Protein AF-A0A101LDD2-F1 (afdb_monomer_lite)

Radius of gyration: 22.94 Å; chains: 1; bounding box: 58×26×70 Å

Structure (mmCIF, N/CA/C/O backbone):
data_AF-A0A101LDD2-F1
#
_entry.id   AF-A0A101LDD2-F1
#
loop_
_atom_site.group_PDB
_atom_site.id
_atom_site.type_symbol
_atom_site.label_atom_id
_atom_site.label_alt_id
_atom_site.label_comp_id
_atom_site.label_asym_id
_atom_site.label_entity_id
_atom_site.label_seq_id
_atom_site.pdbx_PDB_ins_code
_atom_site.Cartn_x
_atom_site.Cartn_y
_atom_site.Cartn_z
_atom_site.occupancy
_atom_site.B_iso_or_equiv
_atom_site.auth_seq_id
_atom_site.aut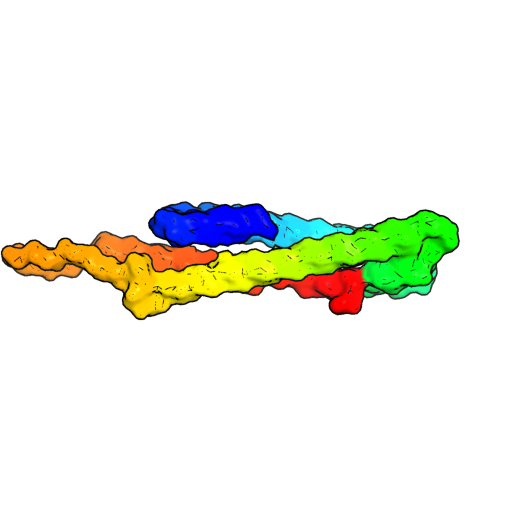h_comp_id
_atom_site.auth_asym_id
_atom_site.auth_atom_id
_atom_site.pdbx_PDB_model_num
ATOM 1 N N . MET A 1 1 ? 2.113 4.280 -4.683 1.00 91.19 1 MET A N 1
ATOM 2 C CA . MET A 1 1 ? 1.487 4.496 -6.006 1.00 91.19 1 MET A CA 1
ATOM 3 C C . MET A 1 1 ? 2.409 5.200 -6.980 1.00 91.19 1 MET A C 1
ATOM 5 O O . MET A 1 1 ? 3.033 4.509 -7.766 1.00 91.19 1 MET A O 1
ATOM 9 N N . PHE A 1 2 ? 2.561 6.526 -6.896 1.00 96.56 2 PHE A N 1
ATOM 10 C CA . PHE A 1 2 ? 3.283 7.320 -7.901 1.00 96.56 2 PHE A CA 1
ATOM 11 C C . PHE A 1 2 ? 4.659 6.755 -8.296 1.00 96.56 2 PHE A C 1
ATOM 13 O O . PHE A 1 2 ? 4.911 6.565 -9.475 1.00 96.56 2 PHE A O 1
ATOM 20 N N . ARG A 1 3 ? 5.521 6.398 -7.332 1.00 97.69 3 ARG A N 1
ATOM 21 C CA . ARG A 1 3 ? 6.857 5.846 -7.640 1.00 97.69 3 ARG A CA 1
ATOM 22 C C . ARG A 1 3 ? 6.825 4.528 -8.421 1.00 97.69 3 ARG A C 1
ATOM 24 O O . ARG A 1 3 ? 7.625 4.361 -9.334 1.00 97.69 3 ARG A O 1
ATOM 31 N N . LEU A 1 4 ? 5.893 3.629 -8.097 1.00 97.56 4 LEU A N 1
ATOM 32 C CA . LEU A 1 4 ? 5.715 2.367 -8.827 1.00 97.56 4 LEU A CA 1
ATOM 33 C C . LEU A 1 4 ? 5.259 2.630 -10.265 1.00 97.56 4 LEU A C 1
ATOM 35 O O . LEU A 1 4 ? 5.775 2.025 -11.200 1.00 97.56 4 LEU A O 1
ATOM 39 N N . GLU A 1 5 ? 4.332 3.571 -10.447 1.00 97.81 5 GLU A N 1
ATOM 40 C CA . GLU A 1 5 ? 3.839 3.933 -11.775 1.00 97.81 5 GLU A CA 1
ATOM 41 C C . GLU A 1 5 ? 4.922 4.614 -12.616 1.00 97.81 5 GLU A C 1
ATOM 43 O O . GLU A 1 5 ? 5.142 4.238 -13.762 1.00 97.81 5 GLU A O 1
ATOM 48 N N . THR A 1 6 ? 5.677 5.545 -12.033 1.00 97.81 6 THR A N 1
ATOM 49 C CA . THR A 1 6 ? 6.820 6.182 -12.696 1.00 97.81 6 THR A CA 1
ATOM 50 C C . THR A 1 6 ? 7.866 5.150 -13.124 1.00 97.81 6 THR A C 1
ATOM 52 O O . THR A 1 6 ? 8.309 5.174 -14.272 1.00 97.81 6 THR A O 1
ATOM 55 N N . GLN A 1 7 ? 8.221 4.196 -12.255 1.00 97.88 7 GLN A N 1
ATOM 56 C CA . GLN A 1 7 ? 9.119 3.092 -12.616 1.00 97.88 7 GLN A CA 1
ATOM 57 C C . GLN A 1 7 ? 8.564 2.280 -13.795 1.00 97.88 7 GLN A C 1
ATOM 59 O O . GLN A 1 7 ? 9.285 2.021 -14.761 1.00 97.88 7 GLN A O 1
ATOM 64 N N . ARG A 1 8 ? 7.278 1.912 -13.751 1.00 96.88 8 ARG A N 1
ATOM 65 C CA . ARG A 1 8 ? 6.610 1.176 -14.831 1.00 96.88 8 ARG A CA 1
ATOM 66 C C . ARG A 1 8 ? 6.641 1.948 -16.151 1.00 96.88 8 ARG A C 1
ATOM 68 O O . ARG A 1 8 ? 6.917 1.355 -17.190 1.00 96.88 8 ARG A O 1
ATOM 75 N N . LEU A 1 9 ? 6.400 3.256 -16.127 1.00 97.12 9 LEU A N 1
ATOM 76 C CA . LEU A 1 9 ? 6.443 4.105 -17.318 1.00 97.12 9 LEU A CA 1
ATOM 77 C C . LEU A 1 9 ? 7.858 4.219 -17.897 1.00 97.12 9 LEU A C 1
ATOM 79 O O . LEU A 1 9 ? 8.013 4.145 -19.115 1.00 97.12 9 LEU A O 1
ATOM 83 N N . HIS A 1 10 ? 8.898 4.316 -17.061 1.00 96.56 10 HIS A N 1
ATOM 84 C CA . HIS A 1 10 ? 10.285 4.247 -17.538 1.00 96.56 10 HIS A CA 1
ATOM 85 C C . HIS A 1 10 ? 10.580 2.914 -18.226 1.00 96.56 10 HIS A C 1
ATOM 87 O O . HIS A 1 10 ? 11.161 2.898 -19.310 1.00 96.56 10 HIS A O 1
ATOM 93 N N . VAL A 1 11 ? 10.136 1.810 -17.628 1.00 95.38 11 VAL A N 1
ATOM 94 C CA . VAL A 1 11 ? 10.270 0.471 -18.204 1.00 95.38 11 VAL A CA 1
ATOM 95 C C . VAL A 1 11 ? 9.569 0.369 -19.563 1.00 95.38 11 VAL A C 1
ATOM 97 O O . VAL A 1 11 ? 10.185 -0.070 -20.532 1.00 95.38 11 VAL A O 1
ATOM 100 N N . LEU A 1 12 ? 8.312 0.809 -19.664 1.00 95.31 12 LEU A N 1
ATOM 101 C CA . LEU A 1 12 ? 7.542 0.762 -20.912 1.00 95.31 12 LEU A CA 1
ATOM 102 C C . LEU A 1 12 ? 8.122 1.660 -22.009 1.00 95.31 12 LEU A C 1
ATOM 104 O O . LEU A 1 12 ? 8.023 1.330 -23.186 1.00 95.31 12 LEU A O 1
ATOM 108 N N . ALA A 1 13 ? 8.758 2.766 -21.627 1.00 94.62 13 ALA A N 1
ATOM 109 C CA . ALA A 1 13 ? 9.464 3.652 -22.544 1.00 94.62 13 ALA A CA 1
ATOM 110 C C . ALA A 1 13 ? 10.854 3.127 -22.964 1.00 94.62 13 ALA A C 1
ATOM 112 O O . ALA A 1 13 ? 11.564 3.820 -23.687 1.00 94.62 13 ALA A O 1
ATOM 113 N N . GLY A 1 14 ? 11.276 1.944 -22.497 1.00 92.81 14 GLY A N 1
ATOM 114 C CA . GLY A 1 14 ? 12.600 1.377 -22.785 1.00 92.81 14 GLY A CA 1
ATOM 115 C C . GLY A 1 14 ? 13.755 2.080 -22.062 1.00 92.81 14 GLY A C 1
ATOM 116 O O . GLY A 1 14 ? 14.919 1.831 -22.361 1.00 92.81 14 GLY A O 1
ATOM 117 N N . ASN A 1 15 ? 13.455 2.935 -21.085 1.00 94.19 15 ASN A N 1
ATOM 118 C CA . ASN A 1 15 ? 14.419 3.758 -20.362 1.00 94.19 15 ASN A CA 1
ATOM 119 C C . ASN A 1 15 ? 15.088 2.993 -19.204 1.00 94.19 15 ASN A C 1
ATOM 121 O O . ASN A 1 15 ? 15.067 3.428 -18.047 1.00 94.19 15 ASN A O 1
ATOM 125 N N . LEU A 1 16 ? 15.659 1.826 -19.505 1.00 92.12 16 LEU A N 1
ATOM 126 C CA . LEU A 1 16 ? 16.139 0.874 -18.500 1.00 92.12 16 LEU A CA 1
ATOM 127 C C . LEU A 1 16 ? 17.377 1.359 -17.728 1.00 92.12 16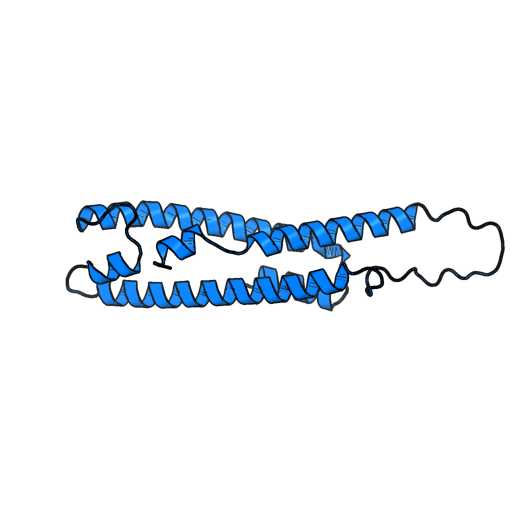 LEU A C 1
ATOM 129 O O . LEU A 1 16 ? 17.620 0.905 -16.613 1.00 92.12 16 LEU A O 1
ATOM 133 N N . GLN A 1 17 ? 18.116 2.337 -18.256 1.00 90.19 17 GLN A N 1
ATOM 134 C CA . GLN A 1 17 ? 19.226 2.993 -17.557 1.00 90.19 17 GLN A CA 1
ATOM 135 C C . GLN A 1 17 ? 18.803 3.683 -16.245 1.00 90.19 17 GLN A C 1
ATOM 137 O O . GLN A 1 17 ? 19.622 3.849 -15.346 1.00 90.19 17 GLN A O 1
ATOM 142 N N . TRP A 1 18 ? 17.522 4.054 -16.098 1.00 95.12 18 TRP A N 1
ATOM 143 C CA . TRP A 1 18 ? 16.983 4.668 -14.875 1.00 95.12 18 TRP A CA 1
ATOM 144 C C . TRP A 1 18 ? 16.413 3.647 -13.881 1.00 95.12 18 TRP A C 1
ATOM 146 O O . TRP A 1 18 ? 15.896 4.026 -12.825 1.00 95.12 18 TRP A O 1
ATOM 156 N N . LEU A 1 19 ? 16.479 2.349 -14.193 1.00 95.12 19 LEU A N 1
ATOM 157 C CA . LEU A 1 19 ? 15.815 1.318 -13.400 1.00 95.12 19 LEU A CA 1
ATOM 158 C C . LEU A 1 19 ? 16.381 1.220 -11.979 1.00 95.12 19 LEU A C 1
ATOM 160 O O . LEU A 1 19 ? 15.616 1.104 -11.023 1.00 95.12 19 LEU A O 1
ATOM 164 N N . SER A 1 20 ? 17.700 1.332 -11.809 1.00 95.25 20 SER A N 1
ATOM 165 C CA . SER A 1 20 ? 18.333 1.295 -10.483 1.00 95.25 20 SER A CA 1
ATOM 166 C C . SER A 1 20 ? 17.887 2.476 -9.615 1.00 95.25 20 SER A C 1
ATOM 168 O O . SER A 1 20 ? 17.558 2.290 -8.445 1.00 95.25 20 SER A O 1
ATOM 170 N N . PHE A 1 21 ? 17.812 3.674 -10.203 1.00 96.94 21 PHE A N 1
ATOM 171 C CA . PHE A 1 21 ? 17.378 4.891 -9.514 1.00 96.94 21 PHE A CA 1
ATOM 172 C C . PHE A 1 21 ? 15.904 4.813 -9.105 1.00 96.94 21 PHE A C 1
ATOM 174 O O . PHE A 1 21 ? 15.571 4.964 -7.933 1.00 96.94 21 PHE A O 1
ATOM 181 N N . THR A 1 22 ? 15.022 4.497 -10.054 1.00 97.38 22 THR A N 1
ATOM 182 C CA . THR A 1 22 ? 13.579 4.375 -9.787 1.00 97.38 22 THR A CA 1
ATOM 183 C C . THR A 1 22 ? 13.268 3.263 -8.781 1.00 97.38 22 THR A C 1
ATOM 185 O O . THR A 1 22 ? 12.378 3.425 -7.950 1.00 97.38 22 THR A O 1
ATOM 188 N N . SER A 1 23 ? 14.043 2.172 -8.776 1.00 97.12 23 SER A N 1
ATOM 189 C CA . SER A 1 23 ? 13.937 1.123 -7.751 1.00 97.12 23 SER A CA 1
ATOM 190 C C . SER A 1 23 ? 14.304 1.637 -6.358 1.00 97.12 23 SER A C 1
ATOM 192 O O . SER A 1 23 ? 13.587 1.355 -5.402 1.00 97.12 23 SER A O 1
ATOM 194 N N . ALA A 1 24 ? 15.378 2.421 -6.234 1.00 97.62 24 ALA A N 1
ATOM 195 C CA . ALA A 1 24 ? 15.773 3.018 -4.958 1.00 97.62 24 ALA A CA 1
ATOM 196 C C . ALA A 1 24 ? 14.720 4.013 -4.432 1.00 97.62 24 ALA A C 1
ATOM 198 O O . ALA A 1 24 ? 14.456 4.057 -3.232 1.00 97.62 24 ALA A O 1
ATOM 199 N N . GLU A 1 25 ? 14.064 4.775 -5.313 1.00 98.25 25 GLU A N 1
ATOM 200 C CA . GLU A 1 25 ? 12.971 5.667 -4.910 1.00 98.25 25 GLU A CA 1
ATOM 201 C C . GLU A 1 25 ? 11.741 4.906 -4.395 1.00 98.25 25 GLU A C 1
ATOM 203 O O . GLU A 1 25 ? 11.106 5.343 -3.433 1.00 98.25 25 GLU A O 1
ATOM 208 N N . VAL A 1 26 ? 11.390 3.776 -5.021 1.00 97.81 26 VAL A N 1
ATOM 209 C CA . VAL A 1 26 ? 10.318 2.896 -4.527 1.00 97.81 26 VAL A CA 1
ATOM 210 C C . VAL A 1 26 ? 10.695 2.338 -3.156 1.00 97.81 26 VAL A C 1
ATOM 212 O O . VAL A 1 26 ? 9.897 2.435 -2.227 1.00 97.81 26 VAL A O 1
ATOM 215 N N . GLU A 1 27 ? 11.912 1.811 -3.013 1.00 96.94 27 GLU A N 1
ATOM 216 C CA . GLU A 1 27 ? 12.433 1.259 -1.758 1.00 96.94 27 GLU A CA 1
ATOM 217 C C . GLU A 1 27 ? 12.370 2.283 -0.613 1.00 96.94 27 GLU A C 1
ATOM 219 O O . GLU A 1 27 ? 11.776 2.000 0.427 1.00 96.94 27 GLU A O 1
ATOM 224 N N . ALA A 1 28 ? 12.853 3.508 -0.839 1.00 97.50 28 ALA A N 1
ATOM 225 C CA . ALA A 1 28 ? 12.826 4.577 0.159 1.00 97.50 28 ALA A CA 1
ATOM 226 C C . ALA A 1 28 ? 11.400 4.935 0.621 1.00 97.50 28 ALA A C 1
ATOM 228 O O . ALA A 1 28 ? 11.159 5.179 1.806 1.00 97.50 28 ALA A O 1
ATOM 229 N N . VAL A 1 29 ? 10.429 4.954 -0.299 1.00 96.75 29 VAL A N 1
ATOM 230 C CA . VAL A 1 29 ? 9.024 5.213 0.050 1.00 96.75 29 VAL A CA 1
ATOM 231 C C . VAL A 1 29 ? 8.413 4.038 0.816 1.00 96.75 29 VAL A C 1
ATOM 233 O O . VAL A 1 29 ? 7.661 4.272 1.761 1.00 96.75 29 VAL A O 1
ATOM 236 N N . LEU A 1 30 ? 8.732 2.793 0.449 1.00 95.19 30 LEU A N 1
ATOM 237 C CA . LEU A 1 30 ? 8.256 1.605 1.165 1.00 95.19 30 LEU A CA 1
ATOM 238 C C . LEU A 1 30 ? 8.820 1.531 2.591 1.00 95.19 30 LEU A C 1
ATOM 240 O O . LEU A 1 30 ? 8.085 1.191 3.518 1.00 95.19 30 LEU A O 1
ATOM 244 N N . ASP A 1 31 ? 10.089 1.892 2.786 1.00 95.12 31 ASP A N 1
ATOM 245 C CA . ASP A 1 31 ? 10.700 1.957 4.115 1.00 95.12 31 ASP A CA 1
ATOM 246 C C . ASP A 1 31 ? 10.043 3.035 4.984 1.00 95.12 31 ASP A C 1
ATOM 248 O O . ASP A 1 31 ? 9.690 2.770 6.137 1.00 95.12 31 ASP A O 1
ATOM 252 N N . ARG A 1 32 ? 9.779 4.220 4.417 1.00 95.19 32 ARG A N 1
ATOM 253 C CA . ARG A 1 32 ? 9.028 5.266 5.119 1.00 95.19 32 ARG A CA 1
ATOM 254 C C . ARG A 1 32 ? 7.616 4.806 5.472 1.00 95.19 32 ARG A C 1
ATOM 256 O O . ARG A 1 32 ? 7.191 4.984 6.606 1.00 95.19 32 ARG A O 1
ATOM 263 N N . LEU A 1 33 ? 6.902 4.175 4.541 1.00 93.69 33 LEU A N 1
ATOM 264 C CA . LEU A 1 33 ? 5.552 3.664 4.790 1.00 93.69 33 LEU A CA 1
ATOM 265 C C . LEU A 1 33 ? 5.528 2.660 5.951 1.00 93.69 33 LEU A C 1
ATOM 267 O O . LEU A 1 33 ? 4.645 2.734 6.805 1.00 93.69 33 LEU A O 1
ATOM 271 N N . ARG A 1 34 ? 6.516 1.760 6.014 1.00 93.62 34 ARG A N 1
ATOM 272 C CA . ARG A 1 34 ? 6.653 0.800 7.114 1.00 93.62 34 ARG A CA 1
ATOM 273 C C . ARG A 1 34 ? 6.887 1.498 8.454 1.00 93.62 34 ARG A C 1
ATOM 275 O O . ARG A 1 34 ? 6.291 1.095 9.450 1.00 93.62 34 ARG A O 1
ATOM 282 N N . PHE A 1 35 ? 7.737 2.523 8.482 1.00 95.19 35 PHE A N 1
ATOM 283 C CA . PHE A 1 35 ? 7.986 3.313 9.688 1.00 95.19 35 PHE A CA 1
ATOM 284 C C . PHE A 1 35 ? 6.712 4.016 10.180 1.00 95.19 35 PHE A C 1
ATOM 286 O O . PHE A 1 35 ? 6.341 3.865 11.340 1.00 95.19 35 PHE A O 1
ATOM 293 N N . GLU A 1 36 ? 5.994 4.704 9.290 1.00 95.44 36 GLU A N 1
ATOM 294 C CA . GLU A 1 36 ? 4.746 5.404 9.632 1.00 95.44 36 GLU A CA 1
ATOM 295 C C . GLU A 1 36 ? 3.648 4.435 10.102 1.00 95.44 36 GLU A C 1
ATOM 297 O O . GLU A 1 36 ? 2.860 4.758 10.990 1.00 95.44 36 GLU A O 1
ATOM 302 N N . ALA A 1 37 ? 3.584 3.231 9.522 1.00 92.94 37 ALA A N 1
ATOM 303 C CA . ALA A 1 37 ? 2.656 2.196 9.969 1.00 92.94 37 ALA A CA 1
ATOM 304 C C . ALA A 1 37 ? 2.974 1.731 11.400 1.00 92.94 37 ALA A C 1
ATOM 306 O O . ALA A 1 37 ? 2.064 1.631 12.216 1.00 92.94 37 ALA A O 1
ATOM 307 N N . LEU A 1 38 ? 4.254 1.507 11.717 1.00 93.69 38 LEU A N 1
ATOM 308 C CA . LEU A 1 38 ? 4.693 1.135 13.065 1.00 93.69 38 LEU A CA 1
ATOM 309 C C . LEU A 1 38 ? 4.412 2.240 14.088 1.00 93.69 38 LEU A C 1
ATOM 311 O O . LEU A 1 38 ? 3.865 1.949 15.148 1.00 93.69 38 LEU A O 1
ATOM 315 N N . ALA A 1 39 ? 4.742 3.493 13.763 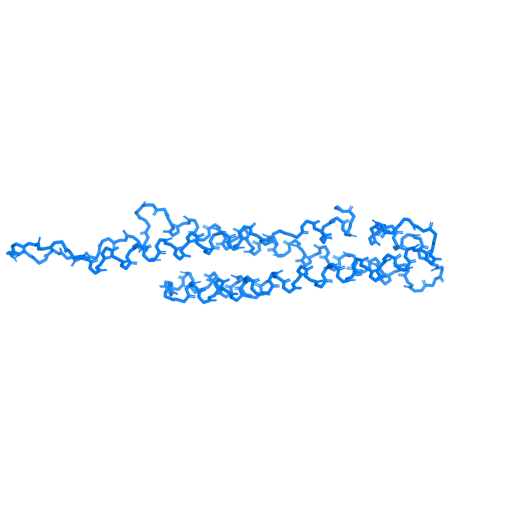1.00 95.31 39 ALA A N 1
ATOM 316 C CA . ALA A 1 39 ? 4.468 4.635 14.633 1.00 95.31 39 ALA A CA 1
ATOM 317 C C . ALA A 1 39 ? 2.968 4.736 14.944 1.00 95.31 39 ALA A C 1
ATOM 319 O O . ALA A 1 39 ? 2.575 4.804 16.104 1.00 95.31 39 ALA A O 1
ATOM 320 N N . ARG A 1 40 ? 2.114 4.615 13.922 1.00 94.88 40 ARG A N 1
ATOM 321 C CA . ARG A 1 40 ? 0.658 4.615 14.104 1.00 94.88 40 ARG A CA 1
ATOM 322 C C . ARG A 1 40 ? 0.165 3.477 14.992 1.00 94.88 40 ARG A C 1
ATOM 324 O O . ARG A 1 40 ? -0.743 3.704 15.787 1.00 94.88 40 ARG A O 1
ATOM 331 N N . SER A 1 41 ? 0.727 2.274 14.866 1.00 93.69 41 SER A N 1
ATOM 332 C CA . SER A 1 41 ? 0.371 1.156 15.746 1.00 93.69 41 SER A CA 1
ATOM 333 C C . SER A 1 41 ? 0.713 1.450 17.208 1.00 93.69 41 SER A C 1
ATOM 335 O O . SER A 1 41 ? -0.077 1.110 18.080 1.00 93.69 41 SER A O 1
ATOM 337 N N . VAL A 1 42 ? 1.838 2.122 17.481 1.00 94.88 42 VAL A N 1
ATOM 338 C CA . VAL A 1 42 ? 2.211 2.545 18.843 1.00 94.88 42 VAL A CA 1
ATOM 339 C C . VAL A 1 42 ? 1.231 3.586 19.389 1.00 94.88 42 VAL A C 1
ATOM 341 O O . VAL A 1 42 ? 0.718 3.410 20.489 1.00 94.88 42 VAL A O 1
ATOM 344 N N . GLU A 1 43 ? 0.912 4.622 18.612 1.00 95.75 43 GLU A N 1
ATOM 345 C CA . GLU A 1 43 ? -0.053 5.650 19.034 1.00 95.75 43 GLU A CA 1
ATOM 346 C C . GLU A 1 43 ? -1.455 5.060 19.258 1.00 95.75 43 GLU A C 1
ATOM 348 O O . GLU A 1 43 ? -2.136 5.363 20.235 1.00 95.75 43 GLU A O 1
ATOM 353 N N . SER A 1 44 ? -1.875 4.141 18.386 1.00 96.12 44 SER A N 1
ATOM 354 C CA . SER A 1 44 ? -3.173 3.469 18.515 1.00 96.12 44 SER A CA 1
ATOM 355 C C . SER A 1 44 ? -3.241 2.562 19.741 1.00 96.12 44 SER A C 1
ATOM 357 O O . SER A 1 44 ? -4.312 2.421 20.321 1.00 96.12 44 SER A O 1
ATOM 359 N N . ALA A 1 45 ? -2.118 1.976 20.167 1.00 96.44 45 ALA A N 1
ATOM 360 C CA . ALA A 1 45 ? -2.060 1.162 21.377 1.00 96.44 45 ALA A CA 1
ATOM 361 C C . ALA A 1 45 ? -2.334 1.985 22.647 1.00 96.44 45 ALA A C 1
ATOM 363 O O . ALA A 1 45 ? -2.937 1.467 23.587 1.00 96.44 45 ALA A O 1
ATOM 364 N N . ALA A 1 46 ? -1.934 3.263 22.674 1.00 96.50 46 ALA A N 1
ATOM 365 C CA . ALA A 1 46 ? -2.260 4.162 23.780 1.00 96.50 46 ALA A CA 1
ATOM 366 C C . ALA A 1 46 ? -3.775 4.410 23.859 1.00 96.50 46 ALA A C 1
ATOM 368 O O . ALA A 1 46 ? -4.373 4.228 24.918 1.00 96.50 46 ALA A O 1
ATOM 369 N N . VAL A 1 47 ? -4.410 4.704 22.720 1.00 96.69 47 VAL A N 1
ATOM 370 C CA . VAL A 1 47 ? -5.872 4.871 22.629 1.00 96.69 47 VAL A CA 1
ATOM 371 C C . VAL A 1 47 ? -6.607 3.574 22.981 1.00 96.69 47 VAL A C 1
ATOM 373 O O . VAL A 1 47 ? -7.586 3.594 23.722 1.00 96.69 47 VAL A O 1
ATOM 376 N N . ALA A 1 48 ? -6.110 2.427 22.509 1.00 97.31 48 ALA A N 1
ATOM 377 C CA . ALA A 1 48 ? -6.655 1.118 22.854 1.00 97.31 48 ALA A CA 1
ATOM 378 C C . ALA A 1 48 ? -6.669 0.905 24.374 1.00 97.31 48 ALA A C 1
ATOM 380 O O . ALA A 1 48 ? -7.693 0.507 24.925 1.00 97.31 48 ALA A O 1
ATOM 381 N N . ALA A 1 49 ? -5.567 1.227 25.057 1.00 97.25 49 ALA A N 1
ATOM 382 C CA . ALA A 1 49 ? -5.471 1.113 26.507 1.00 97.25 49 ALA A CA 1
ATOM 383 C C . ALA A 1 49 ? -6.456 2.046 27.232 1.00 97.25 49 ALA A C 1
ATOM 385 O O . ALA A 1 49 ? -7.113 1.612 28.179 1.00 97.25 49 ALA A O 1
ATOM 386 N N . GLU A 1 50 ? -6.608 3.292 26.771 1.00 96.38 50 GLU A N 1
ATOM 387 C CA . GLU A 1 50 ? -7.594 4.240 27.315 1.00 96.38 50 GLU A CA 1
ATOM 388 C C . GLU A 1 50 ? -9.034 3.730 27.179 1.00 96.38 50 GLU A C 1
ATOM 390 O O . GLU A 1 50 ? -9.868 3.979 28.050 1.00 96.38 50 GLU A O 1
ATOM 395 N N . TRP A 1 51 ? -9.328 2.990 26.109 1.0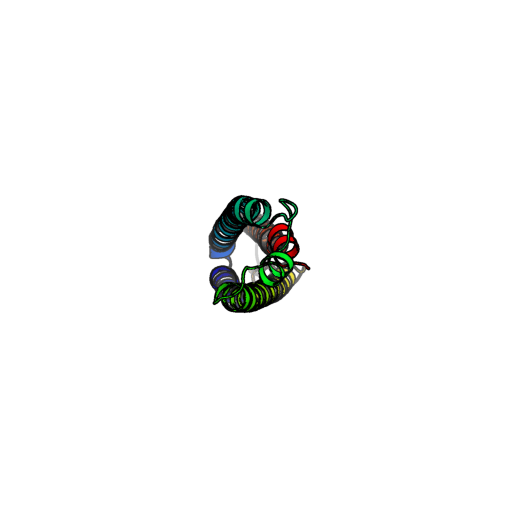0 96.44 51 TRP A N 1
ATOM 396 C CA . TRP A 1 51 ? -10.651 2.417 25.846 1.00 96.44 51 TRP A CA 1
ATOM 397 C C . TRP A 1 51 ? -10.811 0.978 26.362 1.00 96.44 51 TRP A C 1
ATOM 399 O O . TRP A 1 51 ? -11.841 0.350 26.128 1.00 96.44 51 TRP A O 1
ATOM 409 N N . GLY A 1 52 ? -9.824 0.447 27.093 1.00 96.62 52 GLY A N 1
ATOM 410 C CA . GLY A 1 52 ? -9.884 -0.887 27.700 1.00 96.62 52 GLY A CA 1
ATOM 411 C C . GLY A 1 52 ? -9.724 -2.054 26.717 1.00 96.62 52 GLY A C 1
ATOM 412 O O . GLY A 1 52 ? -10.126 -3.176 27.027 1.00 96.62 52 GLY A O 1
ATOM 413 N N . LEU A 1 53 ? -9.146 -1.811 25.542 1.00 97.69 53 LEU A N 1
ATOM 414 C CA . LEU A 1 53 ? -8.837 -2.816 24.528 1.00 97.69 53 LEU A CA 1
ATOM 415 C C . LEU A 1 53 ? -7.389 -3.334 24.649 1.00 97.69 53 LEU A C 1
ATOM 417 O O . LEU A 1 53 ? -6.532 -2.679 25.248 1.00 97.69 53 LEU A O 1
ATOM 421 N N . PRO A 1 54 ? -7.070 -4.500 24.051 1.00 96.56 54 PRO A N 1
ATOM 422 C CA . PRO A 1 54 ? -5.688 -4.951 23.901 1.00 96.56 54 PRO A CA 1
ATOM 423 C C . PRO A 1 54 ? -4.839 -3.940 23.115 1.00 96.56 54 PRO A C 1
ATOM 425 O O . PRO A 1 54 ? -5.316 -3.341 22.157 1.00 96.56 54 PRO A O 1
ATOM 428 N N . ALA A 1 55 ? -3.550 -3.812 23.443 1.00 95.19 55 ALA A N 1
ATOM 429 C CA . ALA A 1 55 ? -2.626 -2.897 22.753 1.00 95.19 55 ALA A CA 1
ATOM 430 C C . ALA A 1 55 ? -2.507 -3.165 21.238 1.00 95.19 55 ALA A C 1
ATOM 432 O O . ALA A 1 55 ? -2.203 -2.270 20.457 1.00 95.19 55 ALA A O 1
ATOM 433 N N . GLN A 1 56 ? -2.746 -4.408 20.827 1.00 93.94 56 GLN A N 1
ATOM 434 C CA . GLN A 1 56 ? -2.746 -4.865 19.442 1.00 93.94 56 GLN A CA 1
ATOM 435 C C . GLN A 1 56 ? -4.116 -4.753 18.752 1.00 93.94 56 GLN A C 1
ATOM 437 O O . GLN A 1 56 ? -4.288 -5.355 17.691 1.00 93.94 56 GLN A O 1
ATOM 442 N N . ALA A 1 57 ? -5.082 -4.050 19.355 1.00 97.00 57 ALA A N 1
ATOM 443 C CA . ALA A 1 57 ? -6.402 -3.862 18.769 1.00 97.00 57 ALA A CA 1
ATOM 444 C C . ALA A 1 57 ? -6.296 -3.217 17.383 1.00 97.00 57 ALA A C 1
ATOM 446 O O . ALA A 1 57 ? -5.583 -2.229 17.176 1.00 97.00 57 ALA A O 1
ATOM 447 N N . ALA A 1 58 ? -7.002 -3.801 16.425 1.00 96.94 58 ALA A N 1
ATOM 448 C CA . ALA A 1 58 ? -7.047 -3.310 15.062 1.00 96.94 58 ALA A CA 1
ATOM 449 C C . ALA A 1 58 ? -7.962 -2.077 14.947 1.00 96.94 58 ALA A C 1
ATOM 451 O O . ALA A 1 58 ? -8.819 -1.814 15.790 1.00 96.94 58 ALA A O 1
ATOM 452 N N . LEU A 1 59 ? -7.801 -1.299 13.877 1.00 97.06 59 LEU A N 1
ATOM 453 C CA . LEU A 1 59 ? -8.536 -0.052 13.661 1.00 97.06 59 LEU A CA 1
ATOM 454 C C . LEU A 1 59 ? -10.056 -0.263 13.578 1.00 97.06 59 LEU A C 1
ATOM 456 O O . LEU A 1 59 ? -10.818 0.599 14.004 1.00 97.06 59 LEU A O 1
ATOM 460 N N . ASN A 1 60 ? -10.509 -1.409 13.069 1.00 96.75 60 ASN A N 1
ATOM 461 C CA . ASN A 1 60 ? -11.925 -1.783 13.087 1.00 96.75 60 ASN A CA 1
ATOM 462 C C . ASN A 1 60 ? -12.450 -2.024 14.512 1.00 96.75 60 ASN A C 1
ATOM 464 O O . ASN A 1 60 ? -13.584 -1.659 14.809 1.00 96.75 60 ASN A O 1
ATOM 468 N N . GLU A 1 61 ? -11.637 -2.608 15.392 1.00 97.50 61 GLU A N 1
ATOM 469 C CA . GLU A 1 61 ? -11.980 -2.821 16.802 1.00 97.50 61 GLU A CA 1
ATOM 470 C C . GLU A 1 61 ? -11.987 -1.490 17.562 1.00 97.50 61 GLU A C 1
ATOM 472 O O . GLU A 1 61 ? -12.908 -1.226 18.330 1.00 97.50 61 GLU A O 1
ATOM 477 N N . LEU A 1 62 ? -11.018 -0.612 17.279 1.00 97.31 62 LEU A N 1
ATOM 478 C CA . LEU A 1 62 ? -10.976 0.750 17.815 1.00 97.31 62 LEU A CA 1
ATOM 479 C C . LEU A 1 62 ? -12.198 1.566 17.385 1.00 97.31 62 LEU A C 1
ATOM 481 O O . LEU A 1 62 ? -12.823 2.203 18.225 1.00 97.31 62 LEU A O 1
ATOM 485 N N . ALA A 1 63 ? -12.581 1.518 16.108 1.00 96.88 63 ALA A N 1
ATOM 486 C CA . ALA A 1 63 ? -13.775 2.206 15.619 1.00 96.88 63 ALA A CA 1
ATOM 487 C C . ALA A 1 63 ? -15.054 1.713 16.320 1.00 96.88 63 ALA A C 1
ATOM 489 O O . ALA A 1 63 ? -15.920 2.517 16.653 1.00 96.88 63 ALA A O 1
ATOM 490 N N . ALA A 1 64 ? -15.156 0.406 16.587 1.00 95.69 64 ALA A N 1
ATOM 491 C CA . ALA A 1 64 ? -16.305 -0.188 17.271 1.00 95.69 64 ALA A CA 1
ATOM 492 C C . ALA A 1 64 ? -16.356 0.134 18.776 1.00 95.69 64 ALA A C 1
ATOM 494 O O . ALA A 1 64 ? -17.441 0.237 19.345 1.00 95.69 64 ALA A O 1
ATOM 495 N N . ALA A 1 65 ? -15.197 0.277 19.419 1.00 96.75 65 ALA A N 1
ATOM 496 C CA . ALA A 1 65 ? -15.077 0.609 20.838 1.00 96.75 65 ALA A CA 1
ATOM 497 C C . ALA A 1 65 ? -15.044 2.122 21.111 1.00 96.75 65 ALA A C 1
ATOM 499 O O . ALA A 1 65 ? -15.041 2.534 22.273 1.00 96.75 65 ALA A O 1
ATOM 500 N N . ALA A 1 66 ? -14.996 2.944 20.060 1.00 96.44 66 ALA A N 1
ATOM 501 C CA . ALA A 1 66 ? -14.903 4.386 20.189 1.00 96.44 66 ALA A CA 1
ATOM 502 C C . ALA A 1 66 ? -16.097 4.948 20.991 1.00 96.44 66 ALA A C 1
ATOM 504 O O . ALA A 1 66 ? -17.243 4.536 20.777 1.00 96.44 66 ALA A O 1
ATOM 505 N N . PRO A 1 67 ? -15.859 5.907 21.905 1.00 94.00 67 PRO A N 1
ATOM 506 C CA . PRO A 1 67 ? -16.926 6.540 22.669 1.00 94.00 67 PRO A CA 1
ATOM 507 C C . PRO A 1 67 ? -17.989 7.196 21.771 1.00 94.00 67 PRO A C 1
ATOM 509 O O . PRO A 1 67 ? -17.668 7.634 20.661 1.00 94.00 67 PRO A O 1
ATOM 512 N N . PRO A 1 68 ? -19.238 7.352 22.257 1.00 93.44 68 PRO A N 1
ATOM 513 C CA . PRO A 1 68 ? -20.283 8.051 21.517 1.00 93.44 68 PRO A CA 1
ATOM 514 C C . PRO A 1 68 ? -19.839 9.456 21.092 1.00 93.44 68 PRO A C 1
ATOM 516 O O . PRO A 1 68 ? -19.337 10.233 21.905 1.00 93.44 68 PRO A O 1
ATOM 519 N N . GLY A 1 69 ? -20.039 9.791 19.819 1.00 94.06 69 GLY A N 1
ATOM 520 C CA . GLY A 1 69 ? -19.588 11.049 19.229 1.00 94.06 69 GLY A CA 1
ATOM 521 C C . GLY A 1 69 ? -19.167 10.856 17.777 1.00 94.06 69 GLY A C 1
ATOM 522 O O . GLY A 1 69 ? -19.648 9.948 17.114 1.00 94.06 69 GLY A O 1
ATOM 523 N N . ALA A 1 70 ? -18.259 11.704 17.291 1.00 95.56 70 ALA A N 1
ATOM 524 C CA . ALA A 1 70 ? -17.795 11.672 15.900 1.00 95.56 70 ALA A CA 1
ATOM 525 C C . ALA A 1 70 ? -16.708 10.614 15.621 1.00 95.56 70 ALA A C 1
ATOM 527 O O . ALA A 1 70 ? -16.450 10.282 14.468 1.00 95.56 70 ALA A O 1
ATOM 528 N N . TRP A 1 71 ? -16.037 10.100 16.657 1.00 95.75 71 TRP A N 1
ATOM 529 C CA . TRP A 1 71 ? -14.888 9.204 16.498 1.00 95.75 71 TRP A CA 1
ATOM 530 C C . TRP A 1 71 ? -15.188 7.858 15.825 1.00 95.75 71 TRP A C 1
ATOM 532 O O . TRP A 1 71 ? -14.370 7.470 14.991 1.00 95.75 71 TRP A O 1
ATOM 542 N N . PRO A 1 72 ? -16.306 7.158 16.114 1.00 96.62 72 PRO A N 1
ATOM 543 C CA . PRO A 1 72 ? -16.641 5.917 15.415 1.00 96.62 72 PRO A CA 1
ATOM 544 C C . PRO A 1 72 ? -16.670 6.102 13.892 1.00 96.62 72 PRO A C 1
ATOM 546 O O . PRO A 1 72 ? -16.008 5.357 13.170 1.00 96.62 72 PRO A O 1
ATOM 549 N N . ASP A 1 73 ? -17.355 7.149 13.420 1.00 97.25 73 ASP A N 1
ATOM 550 C CA . ASP A 1 73 ? -17.495 7.449 11.991 1.00 97.25 73 ASP A CA 1
ATOM 551 C C . ASP A 1 73 ? -16.152 7.865 11.377 1.00 97.25 73 ASP A C 1
ATOM 553 O O . ASP A 1 73 ? -15.735 7.323 10.357 1.00 97.25 73 ASP A O 1
ATOM 557 N N . VAL A 1 74 ? -15.407 8.756 12.044 1.00 97.25 74 VAL A N 1
ATOM 558 C CA . VAL A 1 74 ? -14.084 9.196 11.570 1.00 97.25 74 VAL A CA 1
ATOM 559 C C . VAL A 1 74 ? -13.126 8.012 11.424 1.00 97.25 74 VAL A C 1
ATOM 561 O O . VAL A 1 74 ? -12.419 7.918 10.420 1.00 97.25 74 VAL A O 1
ATOM 564 N N . LEU A 1 75 ? -13.073 7.103 12.401 1.00 96.94 75 LEU A N 1
ATOM 565 C CA . LEU A 1 75 ? -12.188 5.937 12.342 1.00 96.94 75 LEU A CA 1
ATOM 566 C C . LEU A 1 75 ? -12.639 4.931 11.275 1.00 96.94 75 LEU A C 1
ATOM 568 O O . LEU A 1 75 ? -11.785 4.349 10.603 1.00 96.94 75 LEU A O 1
ATOM 572 N N . ALA A 1 76 ? -13.950 4.761 11.079 1.00 97.06 76 ALA A N 1
ATOM 573 C CA . ALA A 1 76 ? -14.503 3.921 10.020 1.00 97.06 76 ALA A CA 1
ATOM 574 C C . ALA A 1 76 ? -14.162 4.459 8.618 1.00 97.06 76 ALA A C 1
ATOM 576 O O . ALA A 1 76 ? -13.665 3.701 7.779 1.00 97.06 76 ALA A O 1
ATOM 577 N N . ASP A 1 77 ? -14.315 5.765 8.390 1.00 98.06 77 ASP A N 1
ATOM 578 C CA . ASP A 1 77 ? -13.946 6.420 7.128 1.00 98.06 77 ASP A CA 1
ATOM 579 C C . ASP A 1 77 ? -12.441 6.278 6.844 1.00 98.06 77 ASP A C 1
ATOM 581 O O . ASP A 1 77 ? -12.018 5.950 5.729 1.00 98.06 77 ASP A O 1
ATOM 585 N N . HIS A 1 78 ? -11.600 6.465 7.869 1.00 96.75 78 HIS A N 1
ATOM 586 C CA . HIS A 1 78 ? -10.154 6.266 7.742 1.00 96.75 78 HIS A CA 1
ATOM 587 C C . HIS A 1 78 ? -9.802 4.809 7.435 1.00 96.75 78 HIS A C 1
ATOM 589 O O . HIS A 1 78 ? -8.923 4.554 6.607 1.00 96.75 78 HIS A O 1
ATOM 595 N N . LEU A 1 79 ? -10.473 3.848 8.073 1.00 97.25 79 LEU A N 1
ATOM 596 C CA . LEU A 1 79 ? -10.291 2.425 7.804 1.00 97.25 79 LEU A CA 1
ATOM 597 C C . LEU A 1 79 ? -10.607 2.092 6.342 1.00 97.25 79 LEU A C 1
ATOM 599 O O . LEU A 1 79 ? -9.817 1.404 5.686 1.00 97.25 79 LEU A O 1
ATOM 603 N N . GLU A 1 80 ? -11.727 2.588 5.816 1.00 97.94 80 GLU A N 1
ATOM 604 C CA . GLU A 1 80 ? -12.097 2.391 4.416 1.00 97.94 80 GLU A CA 1
ATOM 605 C C . GLU A 1 80 ? -11.058 3.007 3.472 1.00 97.94 80 GLU A C 1
ATOM 607 O O . GLU A 1 80 ? -10.553 2.320 2.574 1.00 97.94 80 GLU A O 1
ATOM 612 N N . GLY A 1 81 ? -10.679 4.265 3.713 1.00 97.75 81 GLY A N 1
ATOM 613 C CA . GLY A 1 81 ? -9.679 4.972 2.916 1.00 97.75 81 GLY A CA 1
ATOM 614 C C . GLY A 1 81 ? -8.323 4.262 2.906 1.00 97.75 81 GLY A C 1
ATOM 615 O O . GLY A 1 81 ? -7.735 4.045 1.843 1.00 97.75 81 GLY A O 1
ATOM 616 N N . LEU A 1 82 ? -7.837 3.818 4.068 1.00 96.06 82 LEU A N 1
ATOM 617 C CA . LEU A 1 82 ? -6.572 3.087 4.187 1.00 96.06 82 LEU A CA 1
ATOM 618 C C . LEU A 1 82 ? -6.625 1.730 3.477 1.00 96.06 82 LEU A C 1
ATOM 620 O O . LEU A 1 82 ? -5.677 1.375 2.773 1.00 96.06 82 LEU A O 1
ATOM 624 N N . ARG A 1 83 ? -7.735 0.991 3.591 1.00 96.69 83 ARG A N 1
ATOM 625 C CA . ARG A 1 83 ? -7.937 -0.265 2.851 1.00 96.69 83 ARG A CA 1
ATOM 626 C C . ARG A 1 83 ? -7.973 -0.032 1.340 1.00 96.69 83 ARG A C 1
ATOM 628 O O . ARG A 1 83 ? -7.395 -0.817 0.589 1.00 96.69 83 ARG A O 1
ATOM 635 N N . ALA A 1 84 ? -8.618 1.039 0.878 1.00 97.06 84 ALA A N 1
ATOM 636 C CA . ALA A 1 84 ? -8.643 1.401 -0.537 1.00 97.06 84 ALA A CA 1
ATOM 637 C C . ALA A 1 84 ? -7.239 1.724 -1.068 1.00 97.06 84 ALA A C 1
ATOM 639 O O . ALA A 1 84 ? -6.840 1.194 -2.107 1.00 97.06 84 ALA A O 1
ATOM 640 N N . LEU A 1 85 ? -6.464 2.520 -0.328 1.00 95.69 85 LEU A N 1
ATOM 641 C CA . LEU A 1 85 ? -5.081 2.850 -0.676 1.00 95.69 85 LEU A CA 1
ATOM 642 C C . LEU A 1 85 ? -4.172 1.615 -0.690 1.00 95.69 85 LEU A C 1
ATOM 644 O O . LEU A 1 85 ? -3.332 1.491 -1.581 1.00 95.69 85 LEU A O 1
ATOM 648 N N . LEU A 1 86 ? -4.349 0.685 0.255 1.00 94.94 86 LEU A N 1
ATOM 649 C CA . LEU A 1 86 ? -3.581 -0.560 0.292 1.00 94.94 86 LEU A CA 1
ATOM 650 C C . LEU A 1 86 ? -3.877 -1.441 -0.931 1.00 94.94 86 LEU A C 1
ATOM 652 O O . LEU A 1 86 ? -2.948 -1.887 -1.599 1.00 94.94 86 LEU A O 1
ATOM 656 N N . ARG A 1 87 ? -5.155 -1.598 -1.305 1.00 95.50 87 ARG A N 1
ATOM 657 C CA . ARG A 1 87 ? -5.539 -2.321 -2.532 1.00 95.50 87 ARG A CA 1
ATOM 658 C C . ARG A 1 87 ? -4.931 -1.699 -3.787 1.00 95.50 87 ARG A C 1
ATOM 660 O O . ARG A 1 87 ? -4.468 -2.425 -4.664 1.00 95.50 87 ARG A O 1
ATOM 667 N N . GLN A 1 88 ? -4.932 -0.369 -3.874 1.00 96.25 88 GLN A N 1
ATOM 668 C CA . GLN A 1 88 ? -4.291 0.345 -4.977 1.00 96.25 88 GLN A CA 1
ATOM 669 C C . GLN A 1 88 ? -2.781 0.076 -5.004 1.00 96.25 88 GLN A C 1
ATOM 671 O O . GLN A 1 88 ? -2.239 -0.208 -6.071 1.00 96.25 88 GLN A O 1
ATOM 676 N N . LEU A 1 89 ? -2.104 0.119 -3.848 1.00 96.00 89 LEU A N 1
ATOM 677 C CA . LEU A 1 89 ? -0.674 -0.192 -3.738 1.00 96.00 89 LEU A CA 1
ATOM 678 C C . LEU A 1 89 ? -0.361 -1.588 -4.268 1.00 96.00 89 LEU A C 1
ATOM 680 O O . LEU A 1 89 ? 0.544 -1.729 -5.092 1.00 96.00 89 LEU A O 1
ATOM 684 N N . ASP A 1 90 ? -1.134 -2.583 -3.840 1.00 95.12 90 ASP A N 1
ATOM 685 C CA . ASP A 1 90 ? -0.960 -3.962 -4.282 1.00 95.12 90 ASP A CA 1
ATOM 686 C C . ASP A 1 90 ? -1.188 -4.103 -5.791 1.00 95.12 90 ASP A C 1
ATOM 688 O O . ASP A 1 90 ? -0.460 -4.833 -6.460 1.00 95.12 90 ASP A O 1
ATOM 692 N N . ASP A 1 91 ? -2.164 -3.392 -6.355 1.00 96.56 91 ASP A N 1
ATOM 693 C CA . ASP A 1 91 ? -2.435 -3.425 -7.792 1.00 96.56 91 ASP A CA 1
ATOM 694 C C . ASP A 1 91 ? -1.323 -2.791 -8.636 1.00 96.56 91 ASP A C 1
ATOM 696 O O . ASP A 1 91 ? -0.848 -3.397 -9.604 1.00 96.56 91 ASP A O 1
ATOM 700 N N . ALA A 1 92 ? -0.828 -1.620 -8.226 1.00 96.75 92 ALA A N 1
ATOM 701 C CA . ALA A 1 92 ? 0.320 -0.993 -8.875 1.00 96.75 92 ALA A CA 1
ATOM 702 C C . ALA A 1 92 ? 1.578 -1.861 -8.767 1.00 96.75 92 ALA A C 1
ATOM 704 O O . ALA A 1 92 ? 2.317 -1.991 -9.744 1.00 96.75 92 ALA A O 1
ATOM 705 N N . ALA A 1 93 ? 1.808 -2.488 -7.611 1.00 96.94 93 ALA A N 1
ATOM 706 C CA . ALA A 1 93 ? 2.932 -3.394 -7.417 1.00 96.94 93 ALA A CA 1
ATOM 707 C C . ALA A 1 93 ? 2.817 -4.629 -8.322 1.00 96.94 93 ALA A C 1
ATOM 709 O O . ALA A 1 93 ? 3.765 -4.944 -9.038 1.00 96.94 93 ALA A O 1
ATOM 710 N N . ARG A 1 94 ? 1.649 -5.287 -8.376 1.00 97.12 94 ARG A N 1
ATOM 711 C CA . ARG A 1 94 ? 1.412 -6.434 -9.272 1.00 97.12 94 ARG A CA 1
ATOM 712 C C . ARG A 1 94 ? 1.640 -6.076 -10.738 1.00 97.12 94 ARG A C 1
ATOM 714 O O . ARG A 1 94 ? 2.302 -6.824 -11.457 1.00 97.12 94 ARG A O 1
ATOM 721 N N . THR A 1 95 ? 1.111 -4.936 -11.176 1.00 96.56 95 THR A N 1
ATOM 722 C CA . THR A 1 95 ? 1.244 -4.466 -12.562 1.00 96.56 95 THR A CA 1
ATOM 723 C C . THR A 1 95 ? 2.701 -4.135 -12.900 1.00 96.56 95 THR A C 1
ATOM 725 O O . THR A 1 95 ? 3.210 -4.541 -13.951 1.00 96.56 95 THR A O 1
ATOM 728 N N . GLY A 1 96 ? 3.406 -3.449 -11.995 1.00 95.94 96 GLY A N 1
ATOM 729 C CA . GLY A 1 96 ? 4.837 -3.173 -12.126 1.00 95.94 96 GLY A CA 1
ATOM 730 C C . GLY A 1 96 ? 5.670 -4.455 -12.193 1.00 95.94 96 GLY A C 1
ATOM 731 O O . GLY A 1 96 ? 6.493 -4.611 -13.094 1.00 95.94 96 GLY A O 1
ATOM 732 N N . GLU A 1 97 ? 5.400 -5.420 -11.311 1.00 96.81 97 GLU A N 1
ATOM 733 C CA . GLU A 1 97 ? 6.106 -6.701 -11.289 1.00 96.81 97 GLU A CA 1
ATOM 734 C C . GLU A 1 97 ? 5.889 -7.489 -12.585 1.00 96.81 97 GLU A C 1
ATOM 736 O O . GLU A 1 97 ? 6.846 -7.996 -13.164 1.00 96.81 97 GLU A O 1
ATOM 741 N N . ALA A 1 98 ? 4.650 -7.565 -13.080 1.00 96.06 98 ALA A N 1
ATOM 742 C CA . ALA A 1 98 ? 4.347 -8.231 -14.345 1.00 96.06 98 ALA A CA 1
ATOM 743 C C . ALA A 1 98 ? 5.135 -7.618 -15.516 1.00 96.06 98 ALA A C 1
ATOM 745 O O . ALA A 1 98 ? 5.675 -8.349 -16.349 1.00 96.06 98 ALA A O 1
ATOM 746 N N . THR A 1 99 ? 5.260 -6.289 -15.533 1.00 95.19 99 THR A N 1
ATOM 747 C CA . THR A 1 99 ? 6.023 -5.558 -16.552 1.00 95.19 99 THR A CA 1
ATOM 748 C C . THR A 1 99 ? 7.521 -5.890 -16.473 1.00 95.19 99 THR A C 1
ATOM 750 O O . THR A 1 99 ? 8.140 -6.209 -17.487 1.00 95.19 99 THR A O 1
ATOM 753 N N . LEU A 1 100 ? 8.103 -5.896 -15.270 1.00 95.38 100 LEU A N 1
ATOM 754 C CA . LEU A 1 100 ? 9.513 -6.243 -15.053 1.00 95.38 100 LEU A CA 1
ATOM 755 C C . LEU A 1 100 ? 9.818 -7.712 -15.383 1.00 95.38 100 LEU A C 1
ATOM 757 O O . LEU A 1 100 ? 10.832 -8.005 -16.016 1.00 95.38 100 LEU A O 1
ATOM 761 N N . ARG A 1 101 ? 8.926 -8.645 -15.022 1.00 94.44 101 ARG A N 1
ATOM 762 C CA . ARG A 1 101 ? 9.081 -10.071 -15.362 1.00 94.44 101 ARG A CA 1
ATOM 763 C C . ARG A 1 101 ? 9.079 -10.300 -16.872 1.00 94.44 101 ARG A C 1
ATOM 765 O O . ARG A 1 101 ? 9.789 -11.181 -17.350 1.00 94.44 101 ARG A O 1
ATOM 772 N N . HIS A 1 102 ? 8.299 -9.521 -17.623 1.00 91.94 102 HIS A N 1
ATOM 773 C CA . HIS A 1 102 ? 8.296 -9.601 -19.082 1.00 91.94 102 HIS A CA 1
ATOM 774 C C . HIS A 1 102 ? 9.652 -9.191 -19.684 1.00 91.94 102 HIS A C 1
ATOM 776 O O . HIS A 1 102 ? 10.100 -9.821 -20.639 1.00 91.94 102 HIS A O 1
ATOM 782 N N . LEU A 1 103 ? 10.336 -8.201 -19.095 1.00 88.62 103 LEU A N 1
ATOM 783 C CA . LEU A 1 103 ? 11.678 -7.787 -19.521 1.00 88.62 103 LEU A CA 1
ATOM 784 C C . LEU A 1 103 ? 12.769 -8.812 -19.198 1.00 88.62 103 LEU A C 1
ATOM 786 O O . LEU A 1 103 ? 13.647 -9.037 -20.024 1.00 88.62 103 LEU A O 1
ATOM 790 N N . GLY A 1 104 ? 12.723 -9.414 -18.005 1.00 81.69 104 GLY A N 1
ATOM 791 C CA . GLY A 1 104 ? 13.747 -10.354 -17.531 1.00 81.69 104 GLY A CA 1
ATOM 792 C C . GLY A 1 104 ? 13.703 -11.735 -18.194 1.00 81.69 104 GLY A C 1
ATOM 793 O O . GLY A 1 104 ? 14.578 -12.567 -17.960 1.00 81.69 104 GLY A O 1
ATOM 794 N N . ARG A 1 105 ? 12.690 -12.017 -19.022 1.00 79.69 105 ARG A N 1
ATOM 795 C CA . ARG A 1 105 ? 12.573 -13.302 -19.714 1.00 79.69 105 ARG A CA 1
ATOM 796 C C . ARG A 1 105 ? 13.687 -13.440 -20.770 1.00 79.69 105 ARG A C 1
ATOM 798 O O . ARG A 1 105 ? 13.885 -12.518 -21.563 1.00 79.69 105 ARG A O 1
ATOM 805 N N . PRO A 1 106 ? 14.373 -14.596 -20.859 1.00 64.25 106 PRO A N 1
ATOM 806 C CA . PRO A 1 106 ? 15.333 -14.847 -21.931 1.00 64.25 106 PRO A CA 1
ATOM 807 C C . PRO A 1 106 ? 14.683 -14.672 -23.313 1.00 64.25 106 PRO A C 1
ATOM 809 O O . PRO A 1 106 ? 13.631 -15.253 -23.585 1.00 64.25 106 PRO A O 1
ATOM 812 N N . GLY A 1 107 ? 15.296 -13.832 -24.160 1.00 62.12 107 GLY A N 1
ATOM 813 C CA . GLY A 1 107 ? 14.757 -13.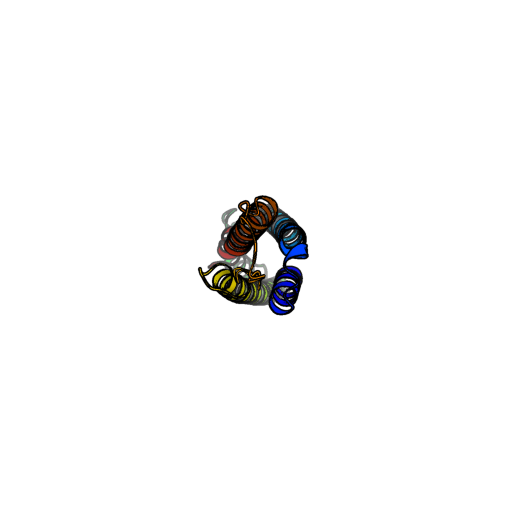420 -25.465 1.00 62.12 107 GLY A CA 1
ATOM 814 C C . GLY A 1 107 ? 13.788 -12.226 -25.439 1.00 62.12 107 GLY A C 1
ATOM 815 O O . GLY A 1 107 ? 13.145 -11.954 -26.449 1.00 62.12 107 GLY A O 1
ATOM 816 N N . GLY A 1 108 ? 13.643 -11.532 -24.304 1.00 60.25 108 GLY A N 1
ATOM 817 C CA . GLY A 1 108 ? 12.889 -10.279 -24.202 1.00 60.25 108 GLY A CA 1
ATOM 818 C C . GLY A 1 108 ? 13.597 -9.087 -24.872 1.00 60.25 108 GLY A C 1
ATOM 819 O O . GLY A 1 108 ? 14.791 -9.161 -25.161 1.00 60.25 108 GLY A O 1
ATOM 820 N N . PRO A 1 109 ? 12.900 -7.954 -25.090 1.00 57.47 109 PRO A N 1
ATOM 821 C CA . PRO A 1 109 ? 13.430 -6.798 -25.827 1.00 57.47 109 PRO A CA 1
ATOM 822 C C . PRO A 1 109 ? 14.676 -6.155 -25.189 1.00 57.47 109 PRO A C 1
ATOM 824 O O . PRO A 1 109 ? 15.457 -5.527 -25.896 1.00 57.47 109 PRO A O 1
ATOM 827 N N . GLY A 1 110 ? 14.900 -6.342 -23.881 1.00 54.94 110 GLY A N 1
ATOM 828 C CA . GLY A 1 110 ? 16.121 -5.904 -23.185 1.00 54.94 110 GLY A CA 1
ATOM 829 C C . GLY A 1 110 ? 17.325 -6.841 -23.352 1.00 54.94 110 GLY A C 1
ATOM 830 O O . GLY A 1 110 ? 18.424 -6.495 -22.935 1.00 54.94 110 GLY A O 1
ATOM 831 N N . MET A 1 111 ? 17.121 -8.014 -23.960 1.00 54.78 111 MET A N 1
ATOM 832 C CA . MET A 1 111 ? 18.125 -9.057 -24.187 1.00 54.78 111 MET A CA 1
ATOM 833 C C . MET A 1 111 ? 18.226 -9.416 -25.678 1.00 54.78 111 MET A C 1
ATOM 835 O O . MET A 1 111 ? 18.563 -10.545 -26.036 1.00 54.78 111 MET A O 1
ATOM 839 N N . SER A 1 112 ? 17.897 -8.466 -26.561 1.00 50.97 112 SER A N 1
ATOM 840 C CA . SER A 1 112 ? 18.211 -8.591 -27.982 1.00 50.97 112 SER A CA 1
ATOM 841 C C . SER A 1 112 ? 19.723 -8.443 -28.153 1.00 50.97 112 SER A C 1
ATOM 843 O O . SER A 1 112 ? 20.258 -7.381 -27.823 1.00 50.97 112 SER A O 1
ATOM 845 N N . PRO A 1 113 ? 20.430 -9.455 -28.684 1.00 52.06 113 PRO A N 1
ATOM 846 C CA . PRO A 1 113 ? 21.792 -9.245 -29.140 1.00 52.06 113 PRO A CA 1
ATOM 847 C C . PRO A 1 113 ? 21.727 -8.173 -30.233 1.00 52.06 113 PRO A C 1
ATOM 849 O O . PRO A 1 113 ? 20.990 -8.321 -31.210 1.00 52.06 113 PRO A O 1
ATOM 852 N N . GLY A 1 114 ? 22.424 -7.053 -30.031 1.00 50.62 114 GLY A N 1
ATOM 853 C CA . GLY A 1 114 ? 22.478 -5.974 -31.018 1.00 50.62 114 GLY A CA 1
ATOM 854 C C . GLY A 1 114 ? 22.900 -6.506 -32.396 1.00 50.62 114 GLY A C 1
ATOM 855 O O . GLY A 1 114 ? 23.562 -7.547 -32.473 1.00 50.62 114 GLY A O 1
ATOM 856 N N . PRO A 1 115 ? 22.528 -5.835 -33.502 1.00 47.00 115 PRO A N 1
ATOM 857 C CA . PRO A 1 115 ? 22.847 -6.288 -34.850 1.00 47.00 115 PRO A CA 1
ATOM 858 C C . PRO A 1 115 ? 24.344 -6.098 -35.137 1.00 47.00 115 PRO A C 1
ATOM 860 O O . PRO A 1 115 ? 24.753 -5.190 -35.851 1.00 47.00 115 PRO A O 1
ATOM 863 N N . CYS A 1 116 ? 25.178 -6.978 -34.594 1.00 49.62 116 CYS A N 1
ATOM 864 C CA . CYS A 1 116 ? 26.600 -7.063 -34.890 1.00 49.62 116 CYS A CA 1
ATOM 865 C C . CYS A 1 116 ? 26.832 -8.238 -35.845 1.00 49.62 116 CYS A C 1
ATOM 867 O O . CYS A 1 116 ? 27.364 -9.277 -35.471 1.00 49.62 116 CYS A O 1
ATOM 869 N N . ALA A 1 117 ? 26.417 -8.072 -37.101 1.00 47.16 117 ALA A N 1
ATOM 870 C CA . ALA A 1 117 ? 26.838 -8.935 -38.205 1.00 47.16 117 ALA A CA 1
ATOM 871 C C . ALA A 1 117 ? 27.601 -8.108 -39.249 1.00 47.16 117 ALA A C 1
ATOM 873 O O . ALA A 1 117 ? 27.259 -8.072 -40.429 1.00 47.16 117 ALA A O 1
ATOM 874 N N . GLY A 1 118 ? 28.660 -7.432 -38.796 1.00 45.59 118 GLY A N 1
ATOM 875 C CA . GLY A 1 118 ? 29.740 -6.989 -39.670 1.00 45.59 118 GLY A CA 1
ATOM 876 C C . GLY A 1 118 ? 30.535 -8.216 -40.108 1.00 45.59 118 GLY A C 1
ATOM 877 O O . GLY A 1 118 ? 31.320 -8.773 -39.348 1.00 45.59 118 GLY A O 1
ATOM 878 N N . ARG A 1 119 ? 30.277 -8.690 -41.326 1.00 49.91 119 ARG A N 1
ATOM 879 C CA . ARG A 1 119 ? 30.998 -9.799 -41.955 1.00 49.91 119 ARG A CA 1
ATOM 880 C C . ARG A 1 119 ? 32.457 -9.390 -42.193 1.00 49.91 119 ARG A C 1
ATOM 882 O O . ARG A 1 119 ? 32.742 -8.730 -43.185 1.00 49.91 119 ARG A O 1
ATOM 889 N N . GLY A 1 120 ? 33.368 -9.827 -41.324 1.00 47.00 120 GLY A N 1
ATOM 890 C CA . GLY A 1 120 ? 34.810 -9.818 -41.589 1.00 47.00 120 GLY A CA 1
ATOM 891 C C . GLY A 1 120 ? 35.690 -9.650 -40.346 1.00 47.00 120 GLY A C 1
ATOM 892 O O . GLY A 1 120 ? 35.578 -8.648 -39.657 1.00 47.00 120 GLY A O 1
ATOM 893 N N . ALA A 1 121 ? 36.612 -10.604 -40.162 1.00 48.12 121 ALA A N 1
ATOM 894 C CA . ALA A 1 121 ? 37.753 -10.631 -39.234 1.00 48.12 121 ALA A CA 1
ATOM 895 C C . ALA A 1 121 ? 37.464 -10.878 -37.733 1.00 48.12 121 ALA A C 1
ATOM 897 O O . ALA A 1 121 ? 36.805 -10.097 -37.063 1.00 48.12 121 ALA A O 1
ATOM 898 N N . THR A 1 122 ? 37.997 -12.009 -37.242 1.00 48.91 122 THR A N 1
ATOM 899 C CA . THR A 1 122 ? 38.228 -12.411 -35.835 1.00 48.91 122 THR A CA 1
ATOM 900 C C . THR A 1 122 ? 37.463 -11.610 -34.777 1.00 48.91 122 THR A C 1
ATOM 902 O O . THR A 1 122 ? 37.988 -10.657 -34.202 1.00 48.91 122 THR A O 1
ATOM 905 N N . ALA A 1 123 ? 36.225 -12.025 -34.502 1.00 54.97 123 ALA A N 1
ATOM 906 C CA . ALA A 1 123 ? 35.411 -11.460 -33.436 1.00 54.97 123 ALA A CA 1
ATOM 907 C C . ALA A 1 123 ? 36.021 -11.818 -32.071 1.00 54.97 123 ALA A C 1
ATOM 909 O O . ALA A 1 123 ? 35.832 -12.920 -31.556 1.00 54.97 123 ALA A O 1
ATOM 910 N N . GLN A 1 124 ? 36.775 -10.884 -31.495 1.00 58.94 124 GLN A N 1
ATOM 911 C CA . GLN A 1 124 ? 37.039 -10.872 -30.061 1.00 58.94 124 GLN A CA 1
ATOM 912 C C . GLN A 1 124 ? 35.674 -10.841 -29.346 1.00 58.94 124 GLN A C 1
ATOM 914 O O . GLN A 1 124 ? 34.811 -10.066 -29.770 1.00 58.94 124 GLN A O 1
ATOM 919 N N . PRO A 1 125 ? 35.429 -11.655 -28.303 1.00 58.53 125 PRO A N 1
ATOM 920 C CA . PRO A 1 125 ? 34.194 -11.541 -27.537 1.00 58.53 125 PRO A CA 1
ATOM 921 C C . PRO A 1 125 ? 34.077 -10.114 -26.988 1.00 58.53 125 PRO A C 1
ATOM 923 O O . PRO A 1 125 ? 35.001 -9.627 -26.336 1.00 58.53 125 PRO A O 1
ATOM 926 N N . ASP A 1 126 ? 32.962 -9.443 -27.282 1.00 76.88 126 ASP A N 1
ATOM 927 C CA . ASP A 1 126 ? 32.643 -8.105 -26.780 1.00 76.88 126 ASP A CA 1
ATOM 928 C C . ASP A 1 126 ? 32.358 -8.179 -25.273 1.00 76.88 126 ASP A C 1
ATOM 930 O O . ASP A 1 126 ? 31.226 -8.357 -24.823 1.00 76.88 126 ASP A O 1
ATOM 934 N N . THR A 1 127 ? 33.423 -8.118 -24.476 1.00 79.56 127 THR A N 1
ATOM 935 C CA . THR A 1 127 ? 33.352 -8.200 -23.014 1.00 79.56 127 THR A CA 1
ATOM 936 C C . THR A 1 127 ? 32.578 -7.034 -22.406 1.00 79.56 127 THR A C 1
ATOM 938 O O . THR A 1 127 ? 31.946 -7.218 -21.366 1.00 79.56 127 THR A O 1
ATOM 941 N N . ALA A 1 128 ? 32.585 -5.863 -23.052 1.00 78.56 128 ALA A N 1
ATOM 942 C CA . ALA A 1 128 ? 31.837 -4.691 -22.611 1.00 78.56 128 ALA A CA 1
ATOM 943 C C . ALA A 1 128 ? 30.328 -4.909 -22.790 1.00 78.56 128 ALA A C 1
ATOM 945 O O . ALA A 1 128 ? 29.576 -4.774 -21.827 1.00 78.56 128 ALA A O 1
ATOM 946 N N . GLY A 1 129 ? 29.899 -5.370 -23.969 1.00 80.88 129 GLY A N 1
ATOM 947 C CA . GLY A 1 129 ? 28.495 -5.701 -24.222 1.00 80.88 129 GLY A CA 1
ATOM 948 C C . GLY A 1 129 ? 27.956 -6.796 -23.294 1.00 80.88 129 GLY A C 1
ATOM 949 O O . GLY A 1 129 ? 26.815 -6.720 -22.836 1.00 80.88 129 GLY A O 1
ATOM 950 N N . VAL A 1 130 ? 28.779 -7.794 -22.952 1.00 83.88 130 VAL A N 1
ATOM 951 C CA . VAL A 1 130 ? 28.411 -8.828 -21.966 1.00 83.88 130 VAL A CA 1
ATOM 952 C C . VAL A 1 130 ? 28.260 -8.240 -20.557 1.00 83.88 130 VAL A C 1
ATOM 954 O O . VAL A 1 130 ? 27.318 -8.592 -19.845 1.00 83.88 130 VAL A O 1
ATOM 957 N N . LEU A 1 131 ? 29.149 -7.334 -20.141 1.00 85.50 131 LEU A N 1
ATOM 958 C CA . LEU A 1 131 ? 29.073 -6.686 -18.829 1.00 85.50 131 LEU A CA 1
ATOM 959 C C . LEU A 1 131 ? 27.823 -5.801 -18.693 1.00 85.50 131 LEU A C 1
ATOM 961 O O . LEU A 1 131 ? 27.160 -5.828 -17.651 1.00 85.50 131 LEU A O 1
ATOM 965 N N . ASP A 1 132 ? 27.465 -5.070 -19.748 1.00 84.88 132 ASP A N 1
ATOM 966 C CA . ASP A 1 132 ? 26.258 -4.239 -19.784 1.00 84.88 132 ASP A CA 1
ATOM 967 C C . ASP A 1 132 ? 24.985 -5.091 -19.679 1.00 84.88 132 ASP A C 1
ATOM 969 O O . ASP A 1 132 ? 24.075 -4.767 -18.910 1.00 84.88 132 ASP A O 1
ATOM 973 N N . GLN A 1 133 ? 24.941 -6.234 -20.375 1.00 83.88 133 GLN A N 1
ATOM 974 C CA . GLN A 1 133 ? 23.833 -7.192 -20.272 1.00 83.88 133 GLN A CA 1
ATOM 975 C C . GLN A 1 133 ? 23.690 -7.761 -18.855 1.00 83.88 133 GLN A C 1
ATOM 977 O O . GLN A 1 133 ? 22.580 -7.815 -18.320 1.00 83.88 133 GLN A O 1
ATOM 982 N N . LEU A 1 134 ? 24.799 -8.148 -18.216 1.00 88.19 134 LEU A N 1
ATOM 983 C CA . LEU A 1 134 ? 24.786 -8.652 -16.839 1.00 88.19 134 LEU A CA 1
ATOM 984 C C . LEU A 1 134 ? 24.340 -7.579 -15.840 1.00 88.19 134 LEU A C 1
ATOM 986 O O . LEU A 1 134 ? 23.548 -7.860 -14.940 1.00 88.19 134 LEU A O 1
ATOM 990 N N . THR A 1 135 ? 24.800 -6.341 -16.023 1.00 90.62 135 THR A N 1
ATOM 991 C CA . THR A 1 135 ? 24.386 -5.199 -15.197 1.00 90.62 135 THR A CA 1
ATOM 992 C C . THR A 1 135 ? 22.887 -4.945 -15.335 1.00 90.62 135 THR A C 1
ATOM 994 O O . THR A 1 135 ? 22.189 -4.772 -14.334 1.00 90.62 135 THR A O 1
ATOM 997 N N . MET A 1 136 ? 22.363 -4.985 -16.562 1.00 89.25 136 MET A N 1
ATOM 998 C CA . MET A 1 136 ? 20.935 -4.829 -16.825 1.00 89.25 136 MET A CA 1
ATOM 999 C C . MET A 1 136 ? 20.100 -5.934 -16.169 1.00 89.25 136 MET A C 1
ATOM 1001 O O . MET A 1 136 ? 19.128 -5.636 -15.474 1.00 89.25 136 MET A O 1
ATOM 1005 N N . ALA A 1 137 ? 20.497 -7.199 -16.329 1.00 90.00 137 ALA A N 1
ATOM 1006 C CA . ALA A 1 137 ? 19.838 -8.328 -15.676 1.00 90.00 137 ALA A CA 1
ATOM 1007 C C . ALA A 1 137 ? 19.825 -8.171 -14.145 1.00 90.00 137 ALA A C 1
ATOM 1009 O O . ALA A 1 137 ? 18.778 -8.328 -13.517 1.00 90.00 137 ALA A O 1
ATOM 1010 N N . GLY A 1 138 ? 20.951 -7.767 -13.547 1.00 92.62 138 GLY A N 1
ATOM 1011 C CA . GLY A 1 138 ? 21.033 -7.475 -12.114 1.00 92.62 138 GLY A CA 1
ATOM 1012 C C . GLY A 1 138 ? 20.090 -6.348 -11.673 1.00 92.62 138 GLY A C 1
ATOM 1013 O O . GLY A 1 138 ? 19.434 -6.455 -10.635 1.00 92.62 138 GLY A O 1
ATOM 1014 N N . ASN A 1 139 ? 19.961 -5.291 -12.478 1.00 94.50 139 ASN A N 1
ATOM 1015 C CA . ASN A 1 139 ? 19.036 -4.189 -12.206 1.00 94.50 139 ASN A CA 1
ATOM 1016 C C . ASN A 1 139 ? 17.566 -4.627 -12.267 1.00 94.50 139 ASN A C 1
ATOM 1018 O O . ASN A 1 139 ? 16.771 -4.192 -11.433 1.00 94.50 139 ASN A O 1
ATOM 1022 N N . ILE A 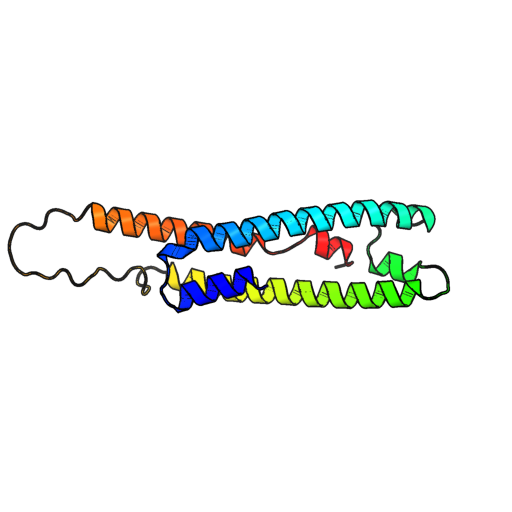1 140 ? 17.204 -5.503 -13.211 1.00 95.12 140 ILE A N 1
ATOM 1023 C CA . ILE A 1 140 ? 15.849 -6.065 -13.318 1.00 95.12 140 ILE A CA 1
ATOM 1024 C C . ILE A 1 140 ? 15.528 -6.934 -12.099 1.00 95.12 140 ILE A C 1
ATOM 1026 O O . ILE A 1 140 ? 14.470 -6.759 -11.493 1.00 95.12 140 ILE A O 1
ATOM 1030 N N . GLU A 1 141 ? 16.442 -7.816 -11.691 1.00 95.12 141 GLU A N 1
ATOM 1031 C CA . GLU A 1 141 ? 16.253 -8.659 -10.503 1.00 95.12 141 GLU A CA 1
ATOM 1032 C C . GLU A 1 141 ? 16.131 -7.826 -9.223 1.00 95.12 141 GLU A C 1
ATOM 1034 O O . GLU A 1 141 ? 15.246 -8.073 -8.397 1.00 95.12 141 GLU A O 1
ATOM 1039 N N . ARG A 1 142 ? 16.945 -6.770 -9.077 1.00 95.38 142 ARG A N 1
ATOM 1040 C CA . ARG A 1 142 ? 16.801 -5.825 -7.961 1.00 95.38 142 ARG A CA 1
ATOM 1041 C C . ARG A 1 142 ? 15.430 -5.150 -7.981 1.00 95.38 142 ARG A C 1
ATOM 1043 O O . ARG A 1 142 ? 14.772 -5.091 -6.944 1.00 95.38 142 ARG A O 1
ATOM 1050 N N . ALA A 1 143 ? 14.994 -4.648 -9.134 1.00 96.50 143 ALA A N 1
ATOM 1051 C CA . ALA A 1 143 ? 13.696 -3.995 -9.268 1.00 96.50 143 ALA A CA 1
ATOM 1052 C C . ALA A 1 143 ? 12.546 -4.948 -8.901 1.00 96.50 143 ALA A C 1
ATOM 1054 O O . ALA A 1 143 ? 11.645 -4.568 -8.154 1.00 96.50 143 ALA A O 1
ATOM 1055 N N . LEU A 1 144 ? 12.610 -6.206 -9.351 1.00 97.00 144 LEU A N 1
ATOM 1056 C CA . LEU A 1 144 ? 11.653 -7.250 -8.979 1.00 97.00 144 LEU A CA 1
ATOM 1057 C C . LEU A 1 144 ? 11.638 -7.502 -7.469 1.00 97.00 144 LEU A C 1
ATOM 1059 O O . LEU A 1 144 ? 10.562 -7.576 -6.875 1.00 97.00 144 LEU A O 1
ATOM 1063 N N . ALA A 1 145 ? 12.809 -7.606 -6.839 1.00 96.56 145 ALA A N 1
ATOM 1064 C CA . ALA A 1 145 ? 12.915 -7.805 -5.397 1.00 96.56 145 ALA A CA 1
ATOM 1065 C C . ALA A 1 145 ? 12.288 -6.643 -4.606 1.00 96.56 145 ALA A C 1
ATOM 1067 O O . ALA A 1 145 ? 11.548 -6.882 -3.651 1.00 96.56 145 ALA A O 1
ATOM 1068 N N . VAL A 1 146 ? 12.522 -5.397 -5.034 1.00 96.38 146 VAL A N 1
ATOM 1069 C CA . VAL A 1 146 ? 11.922 -4.206 -4.414 1.00 96.38 146 VAL A CA 1
ATOM 1070 C C . VAL A 1 146 ? 10.400 -4.218 -4.562 1.00 96.38 146 VAL A C 1
ATOM 1072 O O . VAL A 1 146 ? 9.689 -4.058 -3.571 1.00 96.38 146 VAL A O 1
ATOM 1075 N N . VAL A 1 147 ? 9.874 -4.460 -5.767 1.00 96.56 147 VAL A N 1
ATOM 1076 C CA . VAL A 1 147 ? 8.420 -4.464 -6.003 1.00 96.56 147 VAL A CA 1
ATOM 1077 C C . VAL A 1 147 ? 7.727 -5.573 -5.204 1.00 96.56 147 VAL A C 1
ATOM 1079 O O . VAL A 1 147 ? 6.671 -5.329 -4.621 1.00 96.56 147 VAL A O 1
ATOM 1082 N N . ARG A 1 148 ? 8.339 -6.756 -5.074 1.00 95.62 148 ARG A N 1
ATOM 1083 C CA . ARG A 1 148 ? 7.817 -7.859 -4.241 1.00 95.62 148 ARG A CA 1
ATOM 1084 C C . ARG A 1 148 ? 7.760 -7.539 -2.746 1.00 95.62 148 ARG A C 1
ATOM 1086 O O . ARG A 1 148 ? 7.040 -8.214 -2.018 1.00 95.62 148 ARG A O 1
ATOM 1093 N N . ARG A 1 149 ? 8.478 -6.511 -2.283 1.00 93.88 149 ARG A N 1
ATOM 1094 C CA . ARG A 1 149 ? 8.428 -6.009 -0.900 1.00 93.88 149 ARG A CA 1
ATOM 1095 C C . ARG A 1 149 ? 7.291 -5.001 -0.668 1.00 93.88 149 ARG A C 1
ATOM 1097 O O . ARG A 1 149 ? 7.104 -4.547 0.455 1.00 93.88 149 ARG A O 1
ATOM 1104 N N . SER A 1 150 ? 6.525 -4.652 -1.705 1.00 93.44 150 SER A N 1
ATOM 1105 C CA . SER A 1 150 ? 5.409 -3.700 -1.599 1.00 93.44 150 SER A CA 1
ATOM 1106 C C . SER A 1 150 ? 4.299 -4.094 -0.615 1.00 93.44 150 SER A C 1
ATOM 1108 O O . SER A 1 150 ? 3.792 -3.172 0.032 1.00 93.44 150 SER A O 1
ATOM 1110 N N . PRO A 1 151 ? 3.915 -5.385 -0.460 1.00 90.88 151 PRO A N 1
ATOM 1111 C CA . PRO A 1 151 ? 2.891 -5.776 0.506 1.00 90.88 151 PRO A CA 1
ATOM 1112 C C . PRO A 1 151 ? 3.214 -5.273 1.918 1.00 90.88 151 PRO A C 1
ATOM 1114 O O . PRO A 1 151 ? 4.345 -5.399 2.390 1.00 90.88 151 PRO A O 1
ATOM 1117 N N . GLN A 1 152 ? 2.213 -4.718 2.605 1.00 92.19 152 GLN A N 1
ATOM 1118 C CA . GLN A 1 152 ? 2.355 -4.131 3.944 1.00 92.19 152 GLN A CA 1
ATOM 1119 C C . GLN A 1 152 ? 1.635 -4.988 5.001 1.00 92.19 152 GLN A C 1
ATOM 1121 O O . GLN A 1 152 ? 0.547 -4.617 5.442 1.00 92.19 152 GLN A O 1
ATOM 1126 N N . PRO A 1 153 ? 2.202 -6.127 5.442 1.00 91.56 153 PRO A N 1
ATOM 1127 C CA . PRO A 1 153 ? 1.500 -7.063 6.325 1.00 91.56 153 PRO A CA 1
ATOM 1128 C C . PRO A 1 153 ? 1.163 -6.462 7.693 1.00 91.56 153 PRO A C 1
ATOM 1130 O O . PRO A 1 153 ? 0.082 -6.706 8.214 1.00 91.56 153 PRO A O 1
ATOM 1133 N N . LEU A 1 154 ? 2.047 -5.628 8.250 1.00 91.62 154 LEU A N 1
ATOM 1134 C CA . LEU A 1 154 ? 1.804 -4.954 9.531 1.00 91.62 154 LEU A CA 1
ATOM 1135 C C . LEU A 1 154 ? 0.652 -3.951 9.433 1.00 91.62 154 LEU A C 1
ATOM 1137 O O . LEU A 1 154 ? -0.183 -3.869 10.329 1.00 91.62 154 LEU A O 1
ATOM 1141 N N . LEU A 1 155 ? 0.582 -3.217 8.319 1.00 93.75 155 LEU A N 1
ATOM 1142 C CA . LEU A 1 155 ? -0.530 -2.312 8.065 1.00 93.75 155 LEU A CA 1
ATOM 1143 C C . LEU A 1 155 ? -1.826 -3.098 7.843 1.00 93.75 155 LEU A C 1
ATOM 1145 O O . LEU A 1 155 ? -2.838 -2.746 8.429 1.00 93.75 155 LEU A O 1
ATOM 1149 N N . ALA A 1 156 ? -1.802 -4.174 7.052 1.00 94.06 156 ALA A N 1
ATOM 1150 C CA . ALA A 1 156 ? -2.973 -5.023 6.827 1.00 94.06 156 ALA A CA 1
ATOM 1151 C C . ALA A 1 156 ? -3.519 -5.610 8.140 1.00 94.06 156 ALA A C 1
ATOM 1153 O O . ALA A 1 156 ? -4.723 -5.561 8.383 1.00 94.06 156 ALA A O 1
ATOM 1154 N N . GLN A 1 157 ? -2.630 -6.084 9.017 1.00 93.88 157 GLN A N 1
ATOM 1155 C CA . GLN A 1 157 ? -2.989 -6.561 10.350 1.00 93.88 157 GLN A CA 1
ATOM 1156 C C . GLN A 1 157 ? -3.636 -5.454 11.191 1.00 93.88 157 GLN A C 1
ATOM 1158 O O . GLN A 1 157 ? -4.696 -5.673 11.769 1.00 93.88 157 GLN A O 1
ATOM 1163 N N . TYR A 1 158 ? -3.042 -4.258 11.220 1.00 95.38 158 TYR A N 1
ATOM 1164 C CA . TYR A 1 158 ? -3.608 -3.109 11.931 1.00 95.38 158 TYR A CA 1
ATOM 1165 C C . TYR A 1 158 ? -4.990 -2.702 11.396 1.00 95.38 158 TYR A C 1
ATOM 1167 O O . TYR A 1 158 ? -5.832 -2.245 12.157 1.00 95.38 158 TYR A O 1
ATOM 1175 N N . LEU A 1 159 ? -5.258 -2.885 10.103 1.00 95.50 159 LEU A N 1
ATOM 1176 C CA . LEU A 1 159 ? -6.567 -2.605 9.505 1.00 95.50 159 LEU A CA 1
ATOM 1177 C C . LEU A 1 159 ? -7.599 -3.728 9.736 1.00 95.50 159 LEU A C 1
ATOM 1179 O O . LEU A 1 159 ? -8.729 -3.605 9.268 1.00 95.50 159 LEU A O 1
ATOM 1183 N N . GLY A 1 160 ? -7.241 -4.799 10.450 1.00 89.81 160 GLY A N 1
ATOM 1184 C CA . GLY A 1 160 ? -8.161 -5.878 10.817 1.00 89.81 160 GLY A CA 1
ATOM 1185 C C . GLY A 1 160 ? -8.298 -7.001 9.787 1.00 89.81 160 GLY A C 1
ATOM 1186 O O . GLY A 1 160 ? -9.284 -7.734 9.846 1.00 89.81 160 GLY A O 1
ATOM 1187 N N . GLY A 1 161 ? -7.330 -7.149 8.871 1.00 72.38 161 GLY A N 1
ATOM 1188 C CA . GLY A 1 161 ? -7.357 -8.168 7.810 1.00 72.38 161 GLY A CA 1
ATOM 1189 C C . GLY A 1 161 ? -8.255 -7.817 6.631 1.00 72.38 161 GLY A C 1
ATOM 1190 O O . GLY A 1 161 ? -9.283 -7.121 6.819 1.00 72.38 161 GLY A O 1
#

Foldseek 3Di:
DVLLVVLLVCLVVVVLVCLLVSLVVLLVVLVVVLVVLVVVLQVVLVLCVVLVHHSLDALLRSLVSPPPDCSVVVSVVVLVVLVVVLVVLLVSLVVSLVSLVQQLDVVHPLNPPPPPPPPDDDDDPPVVVVVVSVVSNVSSVSSNVSSVSSRRVSNVSNSPD

pLDDT: mean 89.15, std 14.34, range [45.59, 98.25]

Secondary structure (DSSP, 8-state):
-HHHHHHHHHHHTT-GGGHHHHHHHHHHHHHHHHHHHHHHHHHHHHHHHHTT--TT--HHHHHHHPPSSSHHHHHHHHHHHHHHHHHHHHHHHHHHHHHHHHHHSTTSGGGPPP-----SS-----HHHHHHHHHHHHHHHHHHHHHHT---HHHHHHTT-

Sequence (161 aa):
MFRLETQRLHVLAGNLQWLSFTSAEVEAVLDRLRFEALARSVESAAVAAEWGLPAQAALNELAAAAPPGAWPDVLADHLEGLRALLRQLDDAARTGEATLRHLGRPGGPGMSPGPCAGRGATAQPDTAGVLDQLTMAGNIERALAVVRRSPQPLLAQYLGG